Protein AF-A0A5C9CDU7-F1 (afdb_monomer_lite)

Sequence (96 aa):
MLATSHQQDVAAQNLAHASKPGYRREIVQFEASGSADDFVGPSVSVHADQTPGGFEHTGNSLDVAISGSGLFVIDGPGGPMYSRSGVFQLNGEGQL

Radius of gyration: 19.01 Å; chains: 1; bounding box: 40×25×58 Å

Secondary structure (DSSP, 8-state):
-HHHHHHHHHHHHHHHTTTSTT---EEEEEEEEEETTEEEEEEEEEEE--S---------TTB----SS--EEEEETTEEEEE---B----TTS--

pLDDT: mean 85.04, std 7.86, range [62.44, 94.69]

Foldseek 3Di:
DVLVVVVVVLVVVCVVCVPQQQDFRKDKDWDQPDDPVGGDGIDIDIDTDPDDDDDDDPVDPQQDADDDDDWDWDQDPVGTDTGRGRRDDADPVRDD

Structure (mmCIF, N/CA/C/O backbone):
data_AF-A0A5C9CDU7-F1
#
_entry.id   AF-A0A5C9CDU7-F1
#
loop_
_atom_site.group_PDB
_atom_site.id
_atom_site.type_symbol
_atom_site.label_atom_id
_atom_site.label_alt_id
_atom_site.label_comp_id
_atom_site.label_asym_id
_atom_site.label_entity_id
_atom_site.label_seq_id
_atom_site.pdbx_PDB_ins_code
_atom_site.Cartn_x
_atom_site.Cartn_y
_atom_site.Cartn_z
_atom_site.occupancy
_atom_site.B_iso_or_equiv
_atom_site.auth_seq_id
_atom_site.auth_comp_id
_atom_site.auth_asym_id
_atom_site.auth_atom_id
_atom_site.pdbx_PDB_model_num
ATOM 1 N N . MET A 1 1 ? 23.146 -9.745 -17.563 1.00 64.31 1 MET A N 1
ATOM 2 C CA . MET A 1 1 ? 22.904 -10.592 -16.372 1.00 64.31 1 MET A CA 1
ATOM 3 C C . MET A 1 1 ? 22.394 -9.799 -15.167 1.00 64.31 1 MET A C 1
ATOM 5 O O . MET A 1 1 ? 21.527 -10.311 -14.477 1.00 64.31 1 MET A O 1
ATOM 9 N N . LEU A 1 2 ? 22.844 -8.556 -14.930 1.00 71.12 2 LEU A N 1
ATOM 10 C CA . LEU A 1 2 ? 22.347 -7.743 -13.804 1.00 71.12 2 LEU A CA 1
ATOM 11 C C . LEU A 1 2 ? 20.844 -7.391 -13.921 1.00 71.12 2 LEU A C 1
ATOM 13 O O . LEU A 1 2 ? 20.089 -7.576 -12.976 1.00 71.12 2 LEU A O 1
ATOM 17 N N . ALA A 1 3 ? 20.397 -6.972 -15.111 1.00 69.44 3 ALA A N 1
ATOM 18 C CA . ALA A 1 3 ? 19.000 -6.601 -15.377 1.00 69.44 3 ALA A CA 1
ATOM 19 C C . ALA A 1 3 ? 18.000 -7.761 -15.193 1.00 69.44 3 ALA A C 1
ATOM 21 O O . ALA A 1 3 ? 16.911 -7.572 -14.659 1.00 69.44 3 ALA A O 1
ATOM 22 N N . THR A 1 4 ? 18.382 -8.974 -15.602 1.00 81.19 4 THR A N 1
ATOM 23 C CA . THR A 1 4 ? 17.551 -10.178 -15.457 1.00 81.19 4 THR A CA 1
ATOM 24 C C . THR A 1 4 ? 17.447 -10.634 -14.005 1.00 81.19 4 THR A C 1
ATOM 26 O O . THR A 1 4 ? 16.371 -11.049 -13.592 1.00 81.19 4 THR A O 1
ATOM 29 N N . SER A 1 5 ? 18.530 -10.514 -13.225 1.00 86.81 5 SER A N 1
ATOM 30 C CA . SER A 1 5 ? 18.505 -10.796 -11.781 1.00 86.81 5 SER A CA 1
ATOM 31 C C . SER A 1 5 ? 17.533 -9.858 -11.072 1.00 86.81 5 SER A C 1
ATOM 33 O O . SER A 1 5 ? 16.637 -10.310 -10.374 1.00 86.81 5 SER A O 1
ATOM 35 N N . HIS A 1 6 ? 17.628 -8.558 -11.356 1.00 84.38 6 HIS A N 1
ATOM 36 C CA . HIS A 1 6 ? 16.764 -7.559 -10.736 1.00 84.38 6 HIS A CA 1
ATOM 37 C C . HIS A 1 6 ? 15.273 -7.795 -11.041 1.00 84.38 6 HIS A C 1
ATOM 39 O O . HIS A 1 6 ? 14.409 -7.611 -10.187 1.00 84.38 6 HIS A O 1
ATOM 45 N N . GLN A 1 7 ? 14.946 -8.233 -12.261 1.00 86.62 7 GLN A N 1
ATOM 46 C CA . GLN A 1 7 ? 13.572 -8.599 -12.610 1.00 86.62 7 GLN A CA 1
ATOM 47 C C . GLN A 1 7 ? 13.077 -9.826 -11.825 1.00 86.62 7 GLN A C 1
ATOM 49 O O . GLN A 1 7 ? 11.913 -9.863 -11.426 1.00 86.62 7 GLN A O 1
ATOM 54 N N . GLN A 1 8 ? 13.941 -10.822 -11.603 1.00 92.00 8 GLN A N 1
ATOM 55 C CA . GLN A 1 8 ? 13.611 -12.001 -10.797 1.00 92.00 8 GLN A CA 1
ATOM 56 C C . GLN A 1 8 ? 13.377 -11.628 -9.331 1.00 92.00 8 GLN A C 1
ATOM 58 O O . GLN A 1 8 ? 12.411 -12.109 -8.740 1.00 92.00 8 GLN A O 1
ATOM 63 N N . ASP A 1 9 ? 14.193 -10.730 -8.781 1.00 91.19 9 ASP A N 1
ATOM 64 C CA . ASP A 1 9 ? 14.072 -10.263 -7.399 1.00 91.19 9 ASP A CA 1
ATOM 65 C C . ASP A 1 9 ? 12.734 -9.540 -7.171 1.00 91.19 9 ASP A C 1
ATOM 67 O O . ASP A 1 9 ? 11.980 -9.889 -6.259 1.00 91.19 9 ASP A O 1
ATOM 71 N N . VAL A 1 10 ? 12.367 -8.610 -8.062 1.00 90.88 10 VAL A N 1
ATOM 72 C CA . VAL A 1 10 ? 11.075 -7.902 -7.992 1.00 90.88 10 VAL A CA 1
ATOM 73 C C . VAL A 1 10 ? 9.897 -8.867 -8.153 1.00 90.88 10 VAL A C 1
ATOM 75 O O . VAL A 1 10 ? 8.902 -8.766 -7.434 1.00 90.88 10 VAL A O 1
ATOM 78 N N . ALA A 1 11 ? 9.994 -9.843 -9.059 1.00 91.25 11 ALA A N 1
ATOM 79 C CA . ALA A 1 11 ? 8.949 -10.849 -9.228 1.00 91.25 11 ALA A CA 1
ATOM 80 C C . ALA A 1 11 ? 8.772 -11.712 -7.967 1.00 91.25 11 ALA A C 1
ATOM 82 O O . ALA A 1 11 ? 7.640 -11.961 -7.547 1.00 91.25 11 ALA A O 1
ATOM 83 N N . ALA A 1 12 ? 9.874 -12.129 -7.339 1.00 93.12 12 ALA A N 1
ATOM 84 C CA . ALA A 1 12 ? 9.847 -12.886 -6.093 1.00 93.12 12 ALA A CA 1
ATOM 85 C C . ALA A 1 12 ? 9.226 -12.069 -4.953 1.00 93.12 12 ALA A C 1
ATOM 87 O O . ALA A 1 12 ? 8.403 -12.587 -4.197 1.00 93.12 12 ALA A O 1
ATOM 88 N N . GLN A 1 13 ? 9.557 -10.781 -4.862 1.00 92.56 13 GLN A N 1
ATOM 89 C CA . GLN A 1 13 ? 9.016 -9.894 -3.839 1.00 92.56 13 GLN A CA 1
ATOM 90 C C . GLN A 1 13 ? 7.519 -9.625 -4.034 1.00 92.56 13 GLN A C 1
ATOM 92 O O . GLN A 1 13 ? 6.748 -9.718 -3.076 1.00 92.56 13 GLN A O 1
ATOM 97 N N . ASN A 1 14 ? 7.092 -9.395 -5.278 1.00 92.38 14 ASN A N 1
ATOM 98 C CA . ASN A 1 14 ? 5.679 -9.271 -5.630 1.00 92.38 14 ASN A CA 1
ATOM 99 C C . ASN A 1 14 ? 4.893 -10.536 -5.262 1.00 92.38 14 ASN A C 1
ATOM 101 O O . ASN A 1 14 ? 3.795 -10.442 -4.718 1.00 92.38 14 ASN A O 1
ATOM 105 N N . LEU A 1 15 ? 5.461 -11.717 -5.524 1.00 93.31 15 LEU A N 1
ATOM 106 C CA . LEU A 1 15 ? 4.837 -12.995 -5.187 1.00 93.31 15 LEU A CA 1
ATOM 107 C C . LEU A 1 15 ? 4.736 -13.197 -3.669 1.00 93.31 15 LEU A C 1
ATOM 109 O O . LEU A 1 15 ? 3.682 -13.582 -3.170 1.00 93.31 15 LEU A O 1
ATOM 113 N N . ALA A 1 16 ? 5.803 -12.894 -2.928 1.00 93.81 16 ALA A N 1
ATOM 114 C CA . ALA A 1 16 ? 5.834 -13.021 -1.471 1.00 93.81 16 ALA A CA 1
ATOM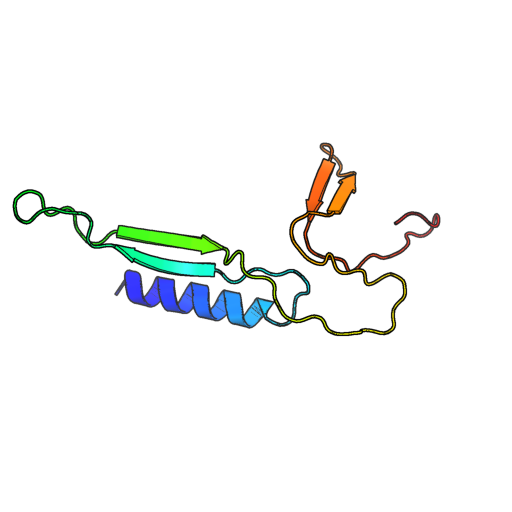 115 C C . ALA A 1 16 ? 4.810 -12.112 -0.770 1.00 93.81 16 ALA A C 1
ATOM 117 O O . ALA A 1 16 ? 4.342 -12.420 0.326 1.00 93.81 16 ALA A O 1
ATOM 118 N N . HIS A 1 17 ? 4.461 -10.985 -1.391 1.00 90.12 17 HIS A N 1
ATOM 119 C CA . HIS A 1 17 ? 3.509 -10.017 -0.856 1.00 90.12 17 HIS A CA 1
ATOM 120 C C . HIS A 1 17 ? 2.129 -10.060 -1.521 1.00 90.12 17 HIS A C 1
ATOM 122 O O . HIS A 1 17 ? 1.272 -9.258 -1.160 1.00 90.12 17 HIS A O 1
ATOM 128 N N . ALA A 1 18 ? 1.875 -11.010 -2.426 1.00 87.56 18 ALA A N 1
ATOM 129 C CA . ALA A 1 18 ? 0.619 -11.102 -3.170 1.00 87.56 18 ALA A CA 1
ATOM 130 C C . ALA A 1 18 ? -0.624 -11.242 -2.271 1.00 87.56 18 ALA A C 1
ATOM 132 O O . ALA A 1 18 ? -1.709 -10.821 -2.657 1.00 87.56 18 ALA A O 1
ATOM 133 N N . SER A 1 19 ? -0.469 -11.807 -1.071 1.00 86.12 19 SER A N 1
ATOM 134 C CA . SER A 1 19 ? -1.547 -11.976 -0.092 1.00 86.12 19 SER A CA 1
ATOM 135 C C . SER A 1 19 ? -1.675 -10.827 0.913 1.00 86.12 19 SER A C 1
ATOM 137 O O . SER A 1 19 ? -2.594 -10.848 1.727 1.00 86.12 19 SER A O 1
ATOM 139 N N . LYS A 1 20 ? -0.773 -9.835 0.905 1.00 85.06 20 LYS A N 1
ATOM 140 C CA . LYS A 1 20 ? -0.836 -8.703 1.840 1.00 85.06 20 LYS A CA 1
ATOM 141 C C . LYS A 1 20 ? -1.888 -7.692 1.364 1.00 85.06 20 LYS A C 1
ATOM 143 O O . LYS A 1 20 ? -1.704 -7.096 0.298 1.00 85.06 20 LYS A O 1
ATOM 148 N N . PRO A 1 21 ? -2.950 -7.422 2.146 1.00 83.38 21 PRO A N 1
ATOM 149 C CA . PRO A 1 21 ? -3.941 -6.418 1.778 1.00 83.38 21 PRO A CA 1
ATOM 150 C C . PRO A 1 21 ? -3.301 -5.039 1.596 1.00 83.38 21 PRO A C 1
ATOM 152 O O . PRO A 1 21 ? -2.490 -4.596 2.409 1.00 83.38 21 PRO A O 1
ATOM 155 N N . GLY A 1 22 ? -3.658 -4.353 0.511 1.00 81.25 22 GLY A N 1
ATOM 156 C CA . GLY A 1 22 ? -3.135 -3.021 0.201 1.00 81.25 22 GLY A CA 1
ATOM 157 C C . GLY A 1 22 ? -1.694 -2.985 -0.329 1.00 81.25 22 GLY A C 1
ATOM 158 O O . GLY A 1 22 ? -1.186 -1.886 -0.562 1.00 81.25 22 GLY A O 1
ATOM 159 N N . TYR A 1 23 ? -1.040 -4.135 -0.552 1.00 86.44 23 TYR A N 1
ATOM 160 C CA . TYR A 1 23 ? 0.257 -4.179 -1.230 1.00 86.44 23 TYR A CA 1
ATOM 161 C C . TYR A 1 23 ? 0.126 -3.732 -2.691 1.00 86.44 23 TYR A C 1
ATOM 163 O O . TYR A 1 23 ? -0.785 -4.144 -3.410 1.00 86.44 23 TYR A O 1
ATOM 171 N N . ARG A 1 24 ? 1.061 -2.888 -3.135 1.00 84.94 24 ARG A N 1
ATOM 172 C CA . ARG A 1 24 ? 1.174 -2.453 -4.528 1.00 84.94 24 ARG A CA 1
ATOM 173 C C . ARG A 1 24 ? 2.378 -3.144 -5.138 1.00 84.94 24 ARG A C 1
ATOM 175 O O . ARG A 1 24 ? 3.488 -2.985 -4.636 1.00 84.94 24 ARG A O 1
ATOM 182 N N . ARG A 1 25 ? 2.143 -3.900 -6.210 1.00 88.44 25 ARG A N 1
ATOM 183 C CA . ARG A 1 25 ? 3.221 -4.569 -6.939 1.00 88.44 25 ARG A CA 1
ATOM 184 C C . ARG A 1 25 ? 4.171 -3.548 -7.549 1.00 88.44 25 ARG A C 1
ATOM 186 O O . ARG A 1 25 ? 3.748 -2.483 -8.001 1.00 88.44 25 ARG A O 1
ATOM 193 N N . GLU A 1 26 ? 5.435 -3.912 -7.610 1.00 90.69 26 GLU A N 1
ATOM 194 C CA . GLU A 1 26 ? 6.462 -3.144 -8.296 1.00 90.69 26 GLU A CA 1
ATOM 195 C C . GLU A 1 26 ? 6.583 -3.606 -9.749 1.00 90.69 26 GLU A C 1
ATOM 197 O O . GLU A 1 26 ? 6.565 -4.805 -10.044 1.00 90.69 26 GLU A O 1
ATOM 202 N N . ILE A 1 27 ? 6.692 -2.648 -10.666 1.00 88.19 27 ILE A N 1
ATOM 203 C CA . ILE A 1 27 ? 6.885 -2.885 -12.096 1.00 88.19 27 ILE A CA 1
ATOM 204 C C . ILE A 1 27 ? 8.283 -2.399 -12.469 1.00 88.19 27 ILE A C 1
ATOM 206 O O . ILE A 1 27 ? 8.655 -1.264 -12.172 1.00 88.19 27 ILE A O 1
ATOM 210 N N . VAL A 1 28 ? 9.049 -3.271 -13.129 1.00 88.25 28 VAL A N 1
ATOM 211 C CA . VAL A 1 28 ? 10.358 -2.943 -13.704 1.00 88.25 28 VAL A CA 1
ATOM 212 C C . VAL A 1 28 ? 10.149 -2.474 -15.140 1.00 88.25 28 VAL A C 1
ATOM 214 O O . VAL A 1 28 ? 9.614 -3.221 -15.959 1.00 88.25 28 VAL A O 1
ATOM 217 N N . GLN A 1 29 ? 10.576 -1.253 -15.447 1.00 86.00 29 GLN A N 1
ATOM 218 C CA . GLN A 1 29 ? 10.516 -0.671 -16.784 1.00 86.00 29 GLN A CA 1
ATOM 219 C C . GLN A 1 29 ? 11.930 -0.467 -17.328 1.00 86.00 29 GLN A C 1
ATOM 221 O O . GLN A 1 29 ? 12.811 0.054 -16.643 1.00 86.00 29 GLN A O 1
ATOM 226 N N . PHE A 1 30 ? 12.132 -0.908 -18.568 1.00 83.19 30 PHE A N 1
ATOM 227 C CA . PHE A 1 30 ? 13.376 -0.738 -19.309 1.00 83.19 30 PHE A CA 1
ATOM 228 C C . PHE A 1 30 ? 13.171 0.360 -20.340 1.00 83.19 30 PHE A C 1
ATOM 230 O O . PHE A 1 30 ? 12.329 0.220 -21.227 1.00 83.19 30 PHE A O 1
ATOM 237 N N . GLU A 1 31 ? 13.944 1.434 -20.237 1.00 78.12 31 GLU A N 1
ATOM 238 C CA . GLU A 1 31 ? 13.907 2.522 -21.206 1.00 78.12 31 GLU A CA 1
ATOM 239 C C . GLU A 1 31 ? 15.245 2.600 -21.931 1.00 78.12 31 GLU A C 1
ATOM 241 O O . GLU A 1 31 ? 16.313 2.621 -21.321 1.00 78.12 31 GLU A O 1
ATOM 246 N N . ALA A 1 32 ? 15.205 2.627 -23.260 1.00 70.44 32 ALA A N 1
ATOM 247 C CA . ALA A 1 32 ? 16.372 3.004 -24.041 1.00 70.44 32 ALA A CA 1
ATOM 248 C C . ALA A 1 32 ? 16.456 4.535 -24.016 1.00 70.44 32 ALA A C 1
ATOM 250 O O . ALA A 1 32 ? 15.709 5.215 -24.717 1.00 70.44 32 ALA A O 1
ATOM 251 N N . SER A 1 33 ? 17.319 5.075 -23.158 1.00 67.69 33 SER A N 1
ATOM 252 C CA . SER A 1 33 ? 17.511 6.517 -23.023 1.00 67.69 33 SER A CA 1
ATOM 253 C C . SER A 1 33 ? 18.583 6.992 -24.000 1.00 67.69 33 SER A C 1
ATOM 255 O O . SER A 1 33 ? 19.753 7.031 -23.655 1.00 67.69 33 SER A O 1
ATOM 257 N N . GLY A 1 34 ? 18.213 7.388 -25.214 1.00 62.44 34 GLY A N 1
ATOM 258 C CA . GLY A 1 34 ? 19.174 7.991 -26.138 1.00 62.44 34 GLY A CA 1
ATOM 259 C C . GLY A 1 34 ? 18.604 8.229 -27.527 1.00 62.44 34 GLY A C 1
ATOM 260 O O . GLY A 1 34 ? 17.809 7.436 -28.029 1.00 62.44 34 GLY A O 1
ATOM 261 N N . SER A 1 35 ? 19.016 9.327 -28.160 1.00 69.06 35 SER A N 1
ATOM 262 C CA . SER A 1 35 ? 18.869 9.492 -29.613 1.00 69.06 35 SER A CA 1
ATOM 263 C C . SER A 1 35 ? 20.016 8.758 -30.312 1.00 69.06 35 SER A C 1
ATOM 265 O O . SER A 1 35 ? 21.022 8.461 -29.676 1.00 69.06 35 SER A O 1
ATOM 267 N N . ALA A 1 36 ? 19.906 8.480 -31.614 1.00 66.00 36 ALA A N 1
ATOM 268 C CA . ALA A 1 36 ? 20.931 7.733 -32.362 1.00 66.00 36 ALA A CA 1
ATOM 269 C C . ALA A 1 36 ? 22.369 8.304 -32.248 1.00 66.00 36 ALA A C 1
ATOM 271 O O . ALA A 1 36 ? 23.321 7.572 -32.499 1.00 66.00 36 ALA A O 1
ATOM 272 N N . ASP A 1 37 ? 22.509 9.575 -31.853 1.00 70.81 37 ASP A N 1
ATOM 273 C CA . ASP A 1 37 ? 23.776 10.306 -31.692 1.00 70.81 37 ASP A CA 1
ATOM 274 C C . ASP A 1 37 ? 24.299 10.348 -30.233 1.00 70.81 37 ASP A C 1
ATOM 276 O O . ASP A 1 37 ? 25.480 10.586 -30.009 1.00 70.81 37 ASP A O 1
ATOM 280 N N . ASP A 1 38 ? 23.442 10.074 -29.239 1.00 70.88 38 ASP A N 1
ATOM 281 C CA . ASP A 1 38 ? 23.755 10.131 -27.799 1.00 70.88 38 ASP A CA 1
ATOM 282 C C . ASP A 1 38 ? 23.180 8.888 -27.104 1.00 70.88 38 ASP A C 1
ATOM 284 O O . ASP A 1 38 ? 22.136 8.916 -26.444 1.00 70.88 38 ASP A O 1
ATOM 288 N N . PHE A 1 39 ? 23.817 7.741 -27.359 1.00 67.75 39 PHE A N 1
ATOM 289 C CA . PHE A 1 39 ? 23.434 6.470 -26.753 1.00 67.75 39 PHE A CA 1
ATOM 290 C C . PHE A 1 39 ? 23.921 6.421 -25.304 1.00 67.75 39 PHE A C 1
ATOM 292 O O . PHE A 1 39 ? 25.021 5.950 -25.004 1.00 67.75 39 PHE A O 1
ATOM 299 N N . VAL A 1 40 ? 23.068 6.869 -24.391 1.00 66.06 40 VAL A N 1
ATOM 300 C CA . VAL A 1 40 ? 23.154 6.469 -22.992 1.00 66.06 40 VAL A CA 1
ATOM 301 C C . VAL A 1 40 ? 22.487 5.090 -22.914 1.00 66.06 40 VAL A C 1
ATOM 303 O O . VAL A 1 40 ? 21.429 4.851 -23.489 1.00 66.06 40 VAL A O 1
ATOM 306 N N . GLY A 1 41 ? 23.162 4.107 -22.322 1.00 68.38 41 GLY A N 1
ATOM 307 C CA . GLY A 1 41 ? 22.668 2.727 -22.295 1.00 68.38 41 GLY A CA 1
ATOM 308 C C . GLY A 1 41 ? 21.257 2.581 -21.690 1.00 68.38 41 GLY A C 1
ATOM 309 O O . GLY A 1 41 ? 20.708 3.529 -21.128 1.00 68.38 41 GLY A O 1
ATOM 310 N N . PRO A 1 42 ? 20.658 1.380 -21.764 1.00 71.56 42 PRO A N 1
ATOM 311 C CA . PRO A 1 42 ? 19.324 1.144 -21.219 1.00 71.56 42 PRO A CA 1
ATOM 312 C C . PRO A 1 42 ? 19.265 1.498 -19.726 1.00 71.56 42 PRO A C 1
ATOM 314 O O . PRO A 1 42 ? 20.073 1.005 -18.934 1.00 71.56 42 PRO A O 1
ATOM 317 N N . SER A 1 43 ? 18.303 2.338 -19.347 1.00 76.50 43 SER A N 1
ATOM 318 C CA . SER A 1 43 ? 17.991 2.659 -17.959 1.00 76.50 43 SER A CA 1
ATOM 319 C C . SER A 1 43 ? 16.912 1.711 -17.432 1.00 76.50 43 SER A C 1
ATOM 321 O O . SER A 1 43 ? 16.075 1.192 -18.176 1.00 76.50 43 SER A O 1
ATOM 323 N N . VAL A 1 44 ? 16.965 1.445 -16.127 1.00 81.38 44 VAL A N 1
ATOM 324 C CA . VAL A 1 44 ? 15.989 0.613 -15.420 1.00 81.38 44 VAL A CA 1
ATOM 325 C C . VAL A 1 44 ? 15.333 1.478 -14.361 1.00 81.38 44 VAL A C 1
ATOM 327 O O . VAL A 1 44 ? 16.028 2.059 -13.527 1.00 81.38 44 VAL A O 1
ATOM 330 N N . SER A 1 45 ? 14.008 1.557 -14.381 1.00 84.06 45 SER A N 1
ATOM 331 C CA . SER A 1 45 ? 13.225 2.222 -13.344 1.00 84.06 45 SER A CA 1
ATOM 332 C C . SER A 1 45 ? 12.251 1.234 -12.708 1.00 84.06 45 SER A C 1
ATOM 334 O O . SER A 1 45 ? 11.750 0.312 -13.355 1.00 84.06 45 SER A O 1
ATOM 336 N N . VAL A 1 46 ? 12.009 1.407 -11.410 1.00 85.62 46 VAL A N 1
ATOM 337 C CA . VAL A 1 46 ? 11.053 0.605 -10.640 1.00 85.62 46 VAL A CA 1
ATOM 338 C C . VAL A 1 46 ? 10.012 1.549 -10.077 1.00 85.62 46 VAL A C 1
ATOM 340 O O . VAL A 1 46 ? 10.357 2.565 -9.474 1.00 85.62 46 VAL A O 1
ATOM 343 N N . HIS A 1 47 ? 8.741 1.227 -10.278 1.00 88.12 47 HIS A N 1
ATOM 344 C CA . HIS A 1 47 ? 7.647 2.024 -9.742 1.00 88.12 47 HIS A CA 1
ATOM 345 C C . HIS A 1 47 ? 6.514 1.136 -9.231 1.00 88.12 47 HIS A C 1
ATOM 347 O O . HIS A 1 47 ? 6.287 0.031 -9.725 1.00 88.12 47 HIS A O 1
ATOM 353 N N . ALA A 1 48 ? 5.802 1.628 -8.218 1.00 86.88 48 ALA A N 1
ATOM 354 C CA . ALA A 1 48 ? 4.641 0.947 -7.664 1.00 86.88 48 ALA A CA 1
ATOM 355 C C . ALA A 1 48 ? 3.422 1.137 -8.573 1.00 86.88 48 ALA A C 1
ATOM 357 O O . ALA A 1 48 ? 3.063 2.270 -8.911 1.00 86.88 48 ALA A O 1
ATOM 358 N N . ASP A 1 49 ? 2.750 0.038 -8.903 1.00 86.62 49 ASP A N 1
ATOM 359 C CA . ASP A 1 49 ? 1.505 0.049 -9.660 1.00 86.62 49 ASP A CA 1
ATOM 360 C C . ASP A 1 49 ? 0.406 0.775 -8.867 1.00 86.62 49 ASP A C 1
ATOM 362 O O . ASP A 1 49 ? 0.088 0.435 -7.719 1.00 86.62 49 ASP A O 1
ATOM 366 N N . GLN A 1 50 ? -0.157 1.822 -9.475 1.00 82.88 50 GLN A N 1
ATOM 367 C CA . GLN A 1 50 ? -1.179 2.639 -8.834 1.00 82.88 50 GLN A CA 1
ATOM 368 C C . GLN A 1 50 ? -2.606 2.127 -9.057 1.00 82.88 50 GLN A C 1
ATOM 370 O O . GLN A 1 50 ? -3.538 2.667 -8.451 1.00 82.88 50 GLN A O 1
ATOM 375 N N . THR A 1 51 ? -2.782 1.098 -9.890 1.00 84.50 51 THR A N 1
ATOM 376 C CA . THR A 1 51 ? -4.099 0.546 -10.209 1.00 84.50 51 THR A CA 1
ATOM 377 C C . THR A 1 51 ? -4.766 -0.069 -8.970 1.00 84.50 51 THR A C 1
ATOM 379 O O . THR A 1 51 ? -4.107 -0.742 -8.172 1.00 84.50 51 THR A O 1
ATOM 382 N N . PRO A 1 52 ? -6.073 0.178 -8.750 1.00 77.94 52 PRO A N 1
ATOM 383 C CA . PRO A 1 52 ? -6.810 -0.488 -7.684 1.00 77.94 52 PRO A CA 1
ATOM 384 C C . PRO A 1 52 ? -6.843 -2.004 -7.904 1.00 77.94 52 PRO A C 1
ATOM 386 O O . PRO A 1 52 ? -7.160 -2.471 -8.998 1.00 77.94 52 PRO A O 1
ATOM 389 N N . GLY A 1 53 ? -6.538 -2.762 -6.850 1.00 82.38 53 GLY A N 1
ATOM 390 C CA . GLY A 1 53 ? -6.730 -4.211 -6.826 1.00 82.38 53 GLY A CA 1
ATOM 391 C C . GLY A 1 53 ? -8.196 -4.606 -6.630 1.00 82.38 53 GLY A C 1
ATOM 392 O O . GLY A 1 53 ? -9.071 -3.759 -6.439 1.00 82.38 53 GLY A O 1
ATOM 393 N N . GLY A 1 54 ? -8.457 -5.914 -6.655 1.00 84.88 54 GLY A N 1
ATOM 394 C CA . GLY A 1 54 ? -9.755 -6.460 -6.263 1.00 84.88 54 GLY A CA 1
ATOM 395 C C . GLY A 1 54 ? -10.026 -6.279 -4.767 1.00 84.88 54 GLY A C 1
ATOM 396 O O . GLY A 1 54 ? -9.098 -6.143 -3.969 1.00 84.88 54 GLY A O 1
ATOM 397 N N . PHE A 1 55 ? -11.304 -6.301 -4.396 1.00 85.44 55 PHE A N 1
ATOM 398 C CA . PHE A 1 55 ? -11.735 -6.332 -3.001 1.00 85.44 55 PHE A CA 1
ATOM 399 C C . PHE A 1 55 ? -12.194 -7.741 -2.636 1.00 85.44 55 PHE A C 1
ATOM 401 O O . PHE A 1 55 ? -12.892 -8.390 -3.415 1.00 85.44 55 PHE A O 1
ATOM 408 N N . GLU A 1 56 ? -11.834 -8.182 -1.437 1.00 86.25 56 GLU A N 1
ATOM 409 C CA . GLU A 1 56 ? -12.299 -9.433 -0.849 1.00 86.25 56 GLU A CA 1
ATOM 410 C C . GLU A 1 56 ? -12.998 -9.116 0.473 1.00 86.25 56 GLU A C 1
ATOM 412 O O . GLU A 1 56 ? -12.504 -8.326 1.278 1.00 86.25 56 GLU A O 1
ATOM 417 N N . HIS A 1 57 ? -14.177 -9.697 0.684 1.00 86.12 57 HIS A N 1
ATOM 418 C CA . HIS A 1 57 ? -14.899 -9.547 1.942 1.00 86.12 57 HIS A CA 1
ATOM 419 C C . HIS A 1 57 ? -14.351 -10.545 2.962 1.00 86.12 57 HIS A C 1
ATOM 421 O O . HIS A 1 57 ? -14.504 -11.750 2.783 1.00 86.12 57 HIS A O 1
ATOM 427 N N . THR A 1 58 ? -13.770 -10.044 4.052 1.00 87.75 58 THR A N 1
ATOM 428 C CA . THR A 1 58 ? -13.173 -10.885 5.104 1.00 87.75 58 THR A CA 1
ATOM 429 C C . THR A 1 58 ? -14.149 -11.237 6.231 1.00 87.75 58 THR A C 1
ATOM 431 O O . THR A 1 58 ? -13.923 -12.185 6.977 1.00 87.75 58 THR A O 1
ATOM 434 N N . GLY A 1 59 ? -15.244 -10.481 6.377 1.00 89.94 59 GLY A N 1
ATOM 435 C CA . GLY A 1 59 ? -16.226 -10.647 7.457 1.00 89.94 59 GLY A CA 1
ATOM 436 C C . GLY A 1 59 ? -15.801 -10.060 8.809 1.00 89.94 59 GLY A C 1
ATOM 437 O O . GLY A 1 59 ? -16.604 -10.062 9.741 1.00 89.94 59 GLY A O 1
ATOM 438 N N . ASN A 1 60 ? -14.583 -9.524 8.923 1.00 90.12 60 ASN A N 1
ATOM 439 C CA . ASN A 1 60 ? -14.126 -8.795 10.102 1.00 90.12 60 ASN A CA 1
ATOM 440 C C . ASN A 1 60 ? -14.522 -7.314 9.999 1.00 90.12 60 ASN A C 1
ATOM 442 O O . ASN A 1 60 ? -14.195 -6.643 9.025 1.00 90.12 60 ASN A O 1
ATOM 446 N N . SER A 1 61 ? -15.185 -6.781 11.027 1.00 89.69 61 SER A N 1
ATOM 447 C CA . SER A 1 61 ? -15.616 -5.376 11.067 1.00 89.69 61 SER A CA 1
ATOM 448 C C . SER A 1 61 ? -14.461 -4.369 11.093 1.00 89.69 61 SER A C 1
ATOM 450 O O . SER A 1 61 ? -14.684 -3.197 10.803 1.00 89.69 61 SER A O 1
ATOM 452 N N . LEU A 1 62 ? -13.251 -4.801 11.471 1.00 91.38 62 LEU A N 1
ATOM 453 C CA . LEU A 1 62 ? -12.053 -3.953 11.505 1.00 91.38 62 LEU A CA 1
ATOM 454 C C . LEU A 1 62 ? -11.222 -4.017 10.217 1.00 91.38 62 LEU A C 1
ATOM 456 O O . LEU A 1 62 ? -10.219 -3.313 10.111 1.00 91.38 62 LEU A O 1
ATOM 460 N N . ASP A 1 63 ? -11.644 -4.821 9.239 1.00 91.81 63 ASP A N 1
ATOM 461 C CA . ASP A 1 63 ? -11.011 -4.868 7.927 1.00 91.81 63 ASP A CA 1
ATOM 462 C C . ASP A 1 63 ? -11.736 -3.895 6.994 1.00 91.81 63 ASP A C 1
ATOM 464 O O . ASP A 1 63 ? -12.851 -4.143 6.533 1.00 91.81 63 ASP A O 1
ATOM 468 N N . VAL A 1 64 ? -11.106 -2.755 6.720 1.00 90.38 64 VAL A N 1
ATOM 469 C CA . VAL A 1 64 ? -11.712 -1.665 5.948 1.00 90.38 64 VAL A CA 1
ATOM 470 C C . VAL A 1 64 ? -10.915 -1.412 4.682 1.00 90.38 64 VAL A C 1
ATOM 472 O O . VAL A 1 64 ? -9.708 -1.230 4.720 1.00 90.38 64 VAL A O 1
ATOM 475 N N . ALA A 1 65 ? -11.581 -1.316 3.536 1.00 91.19 65 ALA A N 1
ATOM 476 C CA . ALA A 1 65 ? -10.916 -0.999 2.279 1.00 91.19 65 ALA A CA 1
ATOM 477 C C . ALA A 1 65 ? -11.339 0.378 1.754 1.00 91.19 65 ALA A C 1
ATOM 479 O O . ALA A 1 65 ? -12.515 0.737 1.774 1.00 91.19 65 ALA A O 1
ATOM 480 N N . ILE A 1 66 ? -10.378 1.152 1.244 1.00 89.19 66 ILE A N 1
ATOM 481 C CA . ILE A 1 66 ? -10.663 2.413 0.548 1.00 89.19 66 ILE A CA 1
ATOM 482 C C . ILE A 1 66 ? -10.995 2.094 -0.911 1.00 89.19 66 ILE A C 1
ATOM 484 O O . ILE A 1 66 ? -10.161 1.534 -1.631 1.00 89.19 66 ILE A O 1
ATOM 488 N N . SER A 1 67 ? -12.179 2.507 -1.361 1.00 87.81 67 SER A N 1
ATOM 489 C CA . SER A 1 67 ? -12.525 2.548 -2.783 1.00 87.81 67 SER A CA 1
ATOM 490 C C . SER A 1 67 ? -12.041 3.861 -3.403 1.00 87.81 67 SER A C 1
ATOM 492 O O . SER A 1 67 ? -12.285 4.934 -2.856 1.00 87.81 67 SER A O 1
ATOM 494 N N . GLY A 1 68 ? -11.336 3.786 -4.534 1.00 85.88 68 GLY A N 1
ATOM 495 C CA . GLY A 1 68 ? -10.767 4.960 -5.205 1.00 85.88 68 GLY A CA 1
ATOM 496 C C . GLY A 1 68 ? -9.433 5.434 -4.615 1.00 85.88 68 GLY A C 1
ATOM 497 O O . GLY A 1 68 ? -8.660 4.651 -4.062 1.00 85.88 68 GLY A O 1
ATOM 498 N N . SER A 1 69 ? -9.105 6.713 -4.770 1.00 85.69 69 SER A N 1
ATOM 499 C CA . SER A 1 69 ? -7.867 7.298 -4.242 1.00 85.69 69 SER A CA 1
ATOM 500 C C . SER A 1 69 ? -7.972 7.582 -2.737 1.00 85.69 69 SER A C 1
ATOM 502 O O . SER A 1 69 ? -9.056 7.801 -2.210 1.00 85.69 69 SER A O 1
ATOM 504 N N . GLY A 1 70 ? -6.842 7.542 -2.023 1.00 88.81 70 GLY A N 1
ATOM 505 C CA . GLY A 1 70 ? -6.793 7.837 -0.585 1.00 88.81 70 GLY A CA 1
ATOM 506 C C . GLY A 1 70 ? -5.803 6.972 0.191 1.00 88.81 70 GLY A C 1
ATOM 507 O O . GLY A 1 70 ? -5.327 5.947 -0.298 1.00 88.81 70 GLY A O 1
ATOM 508 N N . LEU A 1 71 ? -5.480 7.386 1.407 1.00 91.00 71 LEU A N 1
ATOM 509 C CA . LEU A 1 71 ? -4.637 6.650 2.346 1.00 91.00 71 LEU A CA 1
ATOM 510 C C . LEU A 1 71 ? -5.252 6.801 3.738 1.00 91.00 71 LEU A C 1
ATOM 512 O O . LEU A 1 71 ? -5.833 7.841 4.045 1.00 91.00 71 LEU A O 1
ATOM 516 N N . PHE A 1 72 ? -5.114 5.776 4.566 1.00 93.00 72 PHE A N 1
ATOM 517 C CA . PHE A 1 72 ? -5.354 5.888 5.995 1.00 93.00 72 PHE A CA 1
ATOM 518 C C . PHE A 1 72 ? -4.231 6.700 6.628 1.00 93.00 72 PHE A C 1
ATOM 520 O O . PHE A 1 72 ? -3.071 6.554 6.237 1.00 93.00 72 PHE A O 1
ATOM 527 N N . VAL A 1 73 ? -4.587 7.532 7.602 1.00 94.38 73 VAL A N 1
ATOM 528 C CA . VAL A 1 73 ? -3.637 8.269 8.435 1.00 94.38 73 VAL A CA 1
ATOM 529 C C . VAL A 1 73 ? -3.582 7.575 9.787 1.00 94.38 73 VAL A C 1
ATOM 531 O O . VAL A 1 73 ? -4.626 7.315 10.378 1.00 94.38 73 VAL A O 1
ATOM 534 N N . ILE A 1 74 ? -2.378 7.244 10.236 1.00 91.94 74 ILE A N 1
ATOM 535 C CA . ILE A 1 74 ? -2.116 6.526 11.484 1.00 91.94 74 ILE A CA 1
ATOM 536 C C . ILE A 1 74 ? -1.184 7.388 12.328 1.00 91.94 74 ILE A C 1
ATOM 538 O O . ILE A 1 74 ? -0.189 7.897 11.811 1.00 91.94 74 ILE A O 1
ATOM 542 N N . ASP A 1 75 ? -1.473 7.535 13.616 1.00 90.81 75 ASP A N 1
ATOM 543 C CA . ASP A 1 75 ? -0.580 8.240 14.530 1.00 90.81 75 ASP A CA 1
ATOM 544 C C . ASP A 1 75 ? 0.646 7.373 14.836 1.00 90.81 75 ASP A C 1
ATOM 546 O O . ASP A 1 75 ? 0.572 6.344 15.505 1.00 90.81 75 ASP A O 1
ATOM 550 N N . GLY A 1 76 ? 1.795 7.775 14.296 1.00 88.88 76 GLY A N 1
ATOM 551 C CA . GLY A 1 76 ? 3.074 7.123 14.533 1.00 88.88 76 GLY A CA 1
ATOM 552 C C . GLY A 1 76 ? 3.920 7.858 15.579 1.00 88.88 76 GLY A C 1
ATOM 553 O O . GLY A 1 76 ? 3.692 9.035 15.867 1.00 88.88 76 GLY A O 1
ATOM 554 N N . PRO A 1 77 ? 4.983 7.219 16.100 1.00 86.44 77 PRO A N 1
ATOM 555 C CA . PRO A 1 77 ? 5.868 7.815 17.108 1.00 86.44 77 PRO A CA 1
ATOM 556 C C . PRO A 1 77 ? 6.603 9.085 16.639 1.00 86.44 77 PRO A C 1
ATOM 558 O O . PRO A 1 77 ? 7.140 9.819 17.462 1.00 86.44 77 PRO A O 1
ATOM 561 N N . GLY A 1 78 ? 6.636 9.352 15.329 1.00 91.88 78 GLY A N 1
ATOM 562 C CA . GLY A 1 78 ? 7.225 10.553 14.725 1.00 91.88 78 GLY A CA 1
ATOM 563 C C . GLY A 1 78 ? 6.212 11.484 14.050 1.00 91.88 78 GLY A C 1
ATOM 564 O O . GLY A 1 78 ? 6.626 12.360 13.294 1.00 91.88 78 GLY A O 1
ATOM 565 N N . GLY A 1 79 ? 4.908 11.282 14.274 1.00 93.00 79 GLY A N 1
ATOM 566 C CA . GLY A 1 79 ? 3.826 11.995 13.591 1.00 93.00 79 GLY A CA 1
ATOM 567 C C . GLY A 1 79 ? 3.002 11.101 12.652 1.00 93.00 79 GLY A C 1
ATOM 568 O O . GLY A 1 79 ? 3.149 9.875 12.679 1.00 93.00 79 GLY A O 1
ATOM 569 N N . PRO A 1 80 ? 2.123 11.697 11.827 1.00 94.69 80 PRO A N 1
ATOM 570 C CA . PRO A 1 80 ? 1.183 10.953 10.997 1.00 94.69 80 PRO A CA 1
ATOM 571 C C . PRO A 1 80 ? 1.900 10.116 9.930 1.00 94.69 80 PRO A C 1
ATOM 573 O O . PRO A 1 80 ? 2.727 10.615 9.164 1.00 94.69 80 PRO A O 1
ATOM 576 N N . MET A 1 81 ? 1.541 8.839 9.858 1.00 93.62 81 MET A N 1
ATOM 577 C CA . MET A 1 81 ? 1.974 7.873 8.853 1.00 93.62 81 MET A CA 1
ATOM 578 C C . MET A 1 81 ? 0.824 7.552 7.902 1.00 93.62 81 MET A C 1
ATOM 580 O O . MET A 1 81 ? -0.341 7.587 8.290 1.00 93.62 81 MET A O 1
ATOM 584 N N . TYR A 1 82 ? 1.150 7.205 6.657 1.00 91.75 82 TYR A N 1
ATOM 585 C CA . TYR A 1 82 ? 0.158 6.927 5.621 1.00 91.75 82 TYR A CA 1
ATOM 586 C C . TYR A 1 82 ? 0.214 5.466 5.185 1.00 91.75 82 TYR A C 1
ATOM 588 O O . TYR A 1 82 ? 1.281 4.961 4.836 1.00 91.75 82 TYR A O 1
ATOM 596 N N . SER A 1 83 ? -0.936 4.793 5.166 1.00 89.06 83 SER A N 1
ATOM 597 C CA . SER A 1 83 ? -1.034 3.378 4.796 1.00 89.06 83 SER A CA 1
ATOM 598 C C . SER A 1 83 ? -2.243 3.101 3.910 1.00 89.06 83 SER A C 1
ATOM 600 O O . SER A 1 83 ? -3.264 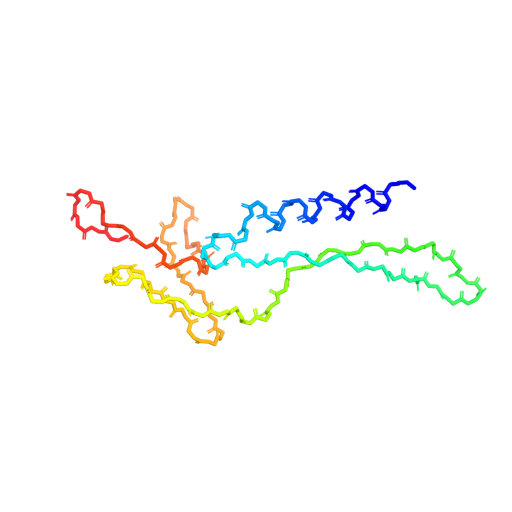3.780 3.980 1.00 89.06 83 SER A O 1
ATOM 602 N N . ARG A 1 84 ? -2.138 2.073 3.066 1.00 89.44 84 ARG A N 1
ATOM 603 C CA . ARG A 1 84 ? -3.276 1.505 2.325 1.00 89.44 84 ARG A CA 1
ATOM 604 C C . ARG A 1 84 ? -3.744 0.169 2.916 1.00 89.44 84 ARG A C 1
ATOM 606 O O . ARG A 1 84 ? -4.781 -0.334 2.497 1.00 89.44 84 ARG A O 1
ATOM 613 N N . SER A 1 85 ? -2.998 -0.390 3.874 1.00 86.38 85 SER A N 1
ATOM 614 C CA . SER A 1 85 ? -3.442 -1.559 4.633 1.00 86.38 85 SER A CA 1
ATOM 615 C C . SER A 1 85 ? -4.592 -1.147 5.537 1.00 86.38 85 SER A C 1
ATOM 617 O O . SER A 1 85 ? -4.477 -0.170 6.274 1.00 86.38 85 SER A O 1
ATOM 619 N N . GLY A 1 86 ? -5.685 -1.891 5.450 1.00 88.19 86 GLY A N 1
ATOM 620 C CA . GLY A 1 86 ? -6.899 -1.646 6.212 1.00 88.19 86 GLY A CA 1
ATOM 621 C C . GLY A 1 86 ? -7.214 -2.724 7.234 1.00 88.19 86 GLY A C 1
ATOM 622 O O . GLY A 1 86 ? -8.363 -2.853 7.631 1.00 88.19 86 GLY A O 1
ATOM 623 N N . VAL A 1 87 ? -6.217 -3.531 7.595 1.00 89.75 87 VAL A N 1
ATOM 624 C CA . VAL A 1 87 ? -6.335 -4.541 8.648 1.00 89.75 87 VAL A CA 1
ATOM 625 C C . VAL A 1 87 ? -5.998 -3.862 9.968 1.00 89.75 87 VAL A C 1
ATOM 627 O O . VAL A 1 87 ? -4.819 -3.695 10.290 1.00 89.75 87 VAL A O 1
ATOM 630 N N . PHE A 1 88 ? -7.023 -3.444 10.704 1.00 91.00 88 PHE A N 1
ATOM 631 C CA . PHE A 1 88 ? -6.849 -2.793 11.997 1.00 91.00 88 PHE A CA 1
ATOM 632 C C . PHE A 1 88 ? -7.146 -3.742 13.156 1.00 91.00 88 PHE A C 1
ATOM 634 O O . PHE A 1 88 ? -7.878 -4.724 13.022 1.00 91.00 88 PHE A O 1
ATOM 641 N N . GLN A 1 89 ? -6.560 -3.454 14.315 1.00 90.00 89 GLN A N 1
ATOM 642 C CA . GLN A 1 89 ? -6.758 -4.228 15.535 1.00 90.00 89 GLN A CA 1
ATOM 643 C C . GLN A 1 89 ? -6.915 -3.276 16.709 1.00 90.00 89 GLN A C 1
ATOM 645 O O . GLN A 1 89 ? -6.247 -2.251 16.768 1.00 90.00 89 GLN A O 1
ATOM 650 N N . LEU A 1 90 ? -7.778 -3.641 17.653 1.00 90.50 90 LEU A N 1
ATOM 651 C CA . LEU A 1 90 ? -7.892 -2.910 18.906 1.00 90.50 90 LEU A CA 1
ATOM 652 C C . LEU A 1 90 ? -6.739 -3.297 19.834 1.00 90.50 90 LEU A C 1
ATOM 654 O O . LEU A 1 90 ? -6.450 -4.482 20.018 1.00 90.50 90 LEU A O 1
ATOM 658 N N . ASN A 1 91 ? -6.113 -2.305 20.454 1.00 87.38 91 ASN A N 1
ATOM 659 C CA . ASN A 1 91 ? -5.195 -2.528 21.559 1.00 87.38 91 ASN A CA 1
ATOM 660 C C . ASN A 1 91 ? -5.965 -2.860 22.860 1.00 87.38 91 ASN A C 1
ATOM 662 O O . ASN A 1 91 ? -7.197 -2.825 22.912 1.00 87.38 91 ASN A O 1
ATOM 666 N N . GLY A 1 92 ? -5.240 -3.175 23.940 1.00 8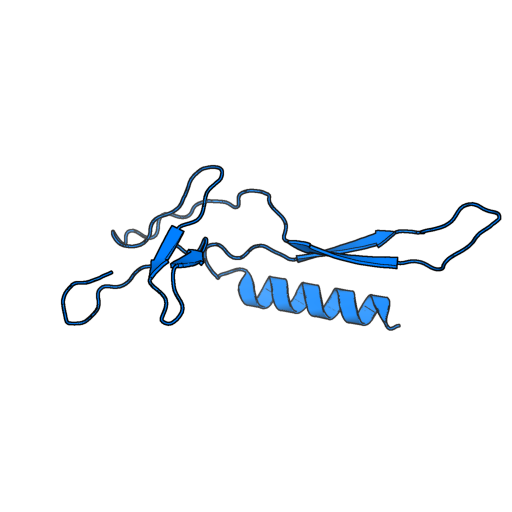6.62 92 GLY A N 1
ATOM 667 C CA . GLY A 1 92 ? -5.838 -3.524 25.241 1.00 86.62 92 GLY A CA 1
ATOM 668 C C . GLY A 1 92 ? -6.643 -2.401 25.913 1.00 86.62 92 GLY A C 1
ATOM 669 O O . GLY A 1 92 ? -7.354 -2.658 26.880 1.00 86.62 92 GLY A O 1
ATOM 670 N N . GLU A 1 93 ? -6.551 -1.178 25.396 1.00 88.69 93 GLU A N 1
ATOM 671 C CA . GLU A 1 93 ? -7.247 0.019 25.876 1.00 88.69 93 GLU A CA 1
ATOM 672 C C . GLU A 1 93 ? -8.444 0.383 24.977 1.00 88.69 93 GLU A C 1
ATOM 674 O O . GLU A 1 93 ? -9.147 1.359 25.238 1.00 88.69 93 GLU A O 1
ATOM 679 N N . GLY A 1 94 ? -8.711 -0.412 23.932 1.00 84.56 94 GLY A N 1
ATOM 680 C CA . GLY A 1 94 ? -9.813 -0.193 22.997 1.00 84.56 94 GLY A CA 1
ATOM 681 C C . GLY A 1 94 ? -9.544 0.885 21.945 1.00 84.56 94 GLY A C 1
ATOM 682 O O . GLY A 1 94 ? -10.493 1.407 21.362 1.00 84.56 94 GLY A O 1
ATOM 683 N N . GLN A 1 95 ? -8.279 1.223 21.694 1.00 85.75 95 GLN A N 1
ATOM 684 C CA . GLN A 1 95 ? -7.873 2.117 20.607 1.00 85.75 95 GLN A CA 1
ATOM 685 C C . GLN A 1 95 ? -7.483 1.313 19.362 1.00 85.75 95 GLN A C 1
ATOM 687 O O . GLN A 1 95 ? -6.956 0.207 19.486 1.00 85.75 95 GLN A O 1
ATOM 692 N N . LEU A 1 96 ? -7.764 1.880 18.188 1.00 82.81 96 LEU A N 1
ATOM 693 C CA . LEU A 1 96 ? -7.402 1.363 16.862 1.00 82.81 96 LEU A CA 1
ATOM 694 C C . LEU A 1 96 ? -5.985 1.776 16.450 1.00 82.81 96 LEU A C 1
ATOM 696 O O . LEU A 1 96 ? -5.583 2.897 16.831 1.00 82.81 96 LEU A O 1
#

=== Feature glossary ===
The record interleaves many kinds of information about one protein. Here is each kind framed as the question it answers.

Q: What are the backbone torsion angles?
A: φ (phi) and ψ (psi) are the two rotatable backbone dihedrals per residue: φ is the C(i-1)–N–Cα–C torsion, ψ is the N–Cα–C–N(i+1) torsion, both in degrees on (−180°, 180°]. α-helical residues cluster near (−60°, −45°); β-strand residues near (−120°, +130°). A 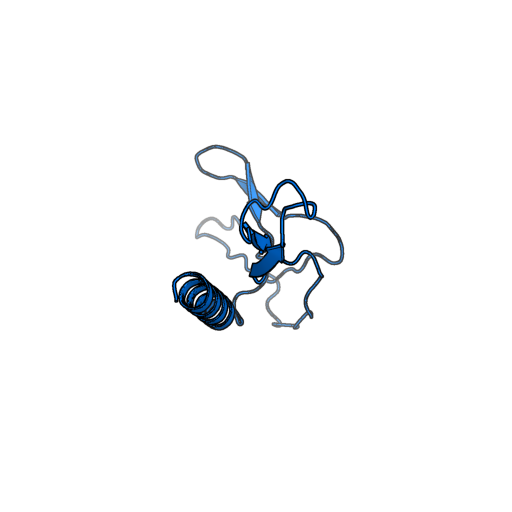Ramachandran plot is simply a scatter of (φ, ψ) for every residue.

Q: What is the amino-acid chain?
A: This is the polypeptide sequence — one letter per residue, N-terminus first. Length ranges from a few dozen residues for small domains to over a thousand for large multi-domain proteins.

Q: How mobile is each atom in the crystal?
A: For experimental (PDB) structures, the B-factor (temperature factor) quantifies the positional spread of each atom in the crystal — a combination of thermal vibration and static disorder — in units of Å². High B-factors mark flexible loops or poorly resolved regions; low B-factors mark the rigid, well-ordered core.

Q: Are the domains correctly placed relative to each other?
A: Predicted Aligned Error (PAE) is an AlphaFold confidence matrix: entry (i, j) is the expected error in the position of residue j, in ångströms, when the prediction is superimposed on the true structure at residue i. Low PAE within a block of residues means that block is internally rigid and well-predicted; high PAE between two blocks means their relative placement is uncertain even if each block individually is confident.

Q: How confident is the AlphaFold model at each residue?
A: pLDDT is the predicted lDDT-Cα score: AlphaFold's confidence that the local environment of each residue (all inter-atomic distances within 15 Å) is correctly placed. It is a per-residue number between 0 and 100, with higher meaning more reliable.

Q: What family and function is it annotated with?
A: Functional annotations link the protein to curated databases. InterPro entries identify conserved domains and families by matching the sequence against member-database signatures (Pfam, PROSITE, CDD, …). Gene Ontology (GO) terms describe molecular function, biological process, and cellular component in a controlled vocabulary. CATH places the structure in a hierarchical fold classification (Class/Architecture/Topology/Homologous-superfamily). The organism is the source species.

Q: How big and how compact is the whole molecule?
A: Three whole-structure scalars: the radius of gyration (RMS distance of Cα from centroid, in Å), the count of Cα–Cα contacts (pairs closer than 8 Å and separated by more than four residues in sequence — i.e. tertiary, not local, contacts), and the bounding-box dimensions. Together they distinguish compact globular folds from extended fibres or disordered chains.

Q: What known structures does this most resemble?
A: The Foldseek neighbor list gives the closest experimentally determined structures in the PDB, ranked by structural alignment. TM-score near 1 means near-identical fold; near 0.3 means only rough topology match. This is how one finds what a novel AlphaFold prediction most resembles in the solved-structure universe.

Q: Which residues are buried vs exposed?
A: SASA measures how much of the protein is reachable by solvent. It is computed by rolling a water-sized probe over the atomic surface an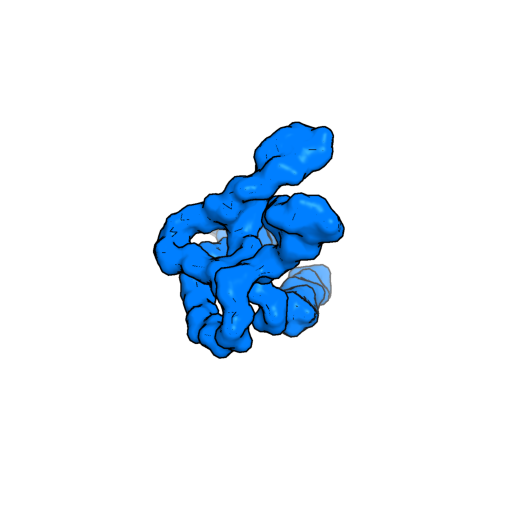d summing the exposed area (Å²). Per-residue SASA distinguishes core (buried, low SASA) from surface (exposed, high SASA) residues; total SASA is a whole-molecule size measure.

Q: Which residues are in helices, strands, or loops?
A: Eight-state secondary structure (DSSP): H is the canonical α-helix, G the tighter 3₁₀-helix, I the wider π-helix; E/B are β-structure, T and S are turns and bends, and '-' is everything else. DSSP derives these from the pattern of main-chain N–H···O=C hydrogen bonds, not from the sequence.

Q: Where is each backbone atom in 3D?
A: Structure coordinates are given as an mmCIF _atom_site loop: one row per atom with element, residue name, chain id, sequence number, and x/y/z position in Å. Only the four main-chain atoms per residue are included here; side chains are omitted to keep the record compact.

Q: What if only a Cα trace is available?
A: Three-state secondary structure (P-SEA) collapses the eight DSSP classes into helix (a), strand (b), and coil (c). P-SEA assigns these from Cα geometry alone — distances and angles — without requiring backbone oxygens, so it works on any Cα trace.

Q: What do the rendered images show?
A: The six renders are orthographic views along the three Cartesian axes in both directions. Representation (cartoon, sticks, or surface) and color scheme (sequence-rainbow or by-chain) vary across proteins so the training set covers all the common visualization conventions.

Q: What does the local fold look like, residue by residue?
A: Foldseek's 3Di representation compresses backbone geometry into a per-residue letter drawn from a learned twenty-state alphabet. It captures the tertiary interaction pattern around each residue — which residues are packed against it in space, regardless of where they are in sequence.

Q: What do the diagnostic plots show?
A: The contact map is a binary N×N matrix image: pixel (i, j) is dark where Cα_i and Cα_j are within 8 Å and |i−j|>4. Because the |i−j|>4 filter removes local helical contacts, off-diagonal stripes parallel to the main diagonal indicate parallel β-sheets; stripes perpendicular to it indicate antiparallel β-sheets. The Ramachandran plot scatters every residue's (φ, ψ) pair against the steric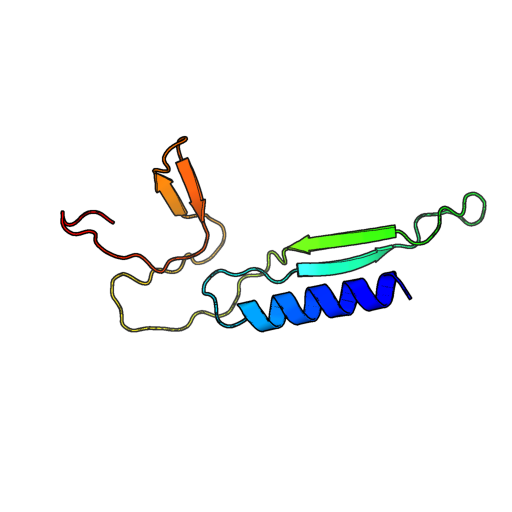ally allowed regions. The PAE heatmap renders the predicted-aligned-error matrix.